Protein AF-A0A3D5CD66-F1 (afdb_monomer)

Nearest PDB structures (foldseek):
  1rkq-assembly2_B  TM=8.741E-01  e=3.494E-06  Escherichia coli
  2pq0-assembly1_A  TM=9.183E-01  e=7.858E-05  Geobacillus kaustophilus HTA426
  3mpo-assembly2_B  TM=8.219E-01  e=6.442E-05  Levilactobacillus brevis ATCC 367
  1nrw-assembly1_A  TM=8.278E-01  e=7.354E-05  Bacillus subtilis
  3niw-assembly1_A  TM=8.110E-01  e=3.852E-04  Bacteroides thetaiotaomicron

Mean predicted aligned error: 8.88 Å

Structure (mmCIF, N/CA/C/O backbone):
data_AF-A0A3D5CD66-F1
#
_entry.id   AF-A0A3D5CD66-F1
#
loop_
_atom_site.group_PDB
_atom_site.id
_atom_site.type_symbol
_atom_site.label_atom_id
_atom_site.label_alt_id
_atom_site.label_comp_id
_atom_site.label_asym_id
_atom_site.label_entity_id
_atom_site.label_seq_id
_atom_site.pdbx_PDB_ins_code
_atom_site.Cartn_x
_atom_site.Cartn_y
_atom_site.Cartn_z
_atom_site.occupancy
_atom_site.B_iso_or_equiv
_atom_site.auth_seq_id
_atom_site.auth_comp_id
_atom_site.auth_asym_id
_atom_site.auth_atom_id
_atom_site.pdbx_PDB_model_num
ATOM 1 N N . MET A 1 1 ? -18.383 12.103 25.455 1.00 38.94 1 MET A N 1
ATOM 2 C CA . MET A 1 1 ? -17.620 11.842 24.224 1.00 38.94 1 MET A CA 1
ATOM 3 C C . MET A 1 1 ? -16.200 12.235 24.557 1.00 38.94 1 MET A C 1
ATOM 5 O O . MET A 1 1 ? -15.890 13.418 24.556 1.00 38.94 1 MET A O 1
ATOM 9 N N . THR A 1 2 ? -15.429 11.289 25.079 1.00 37.97 2 THR A N 1
ATOM 10 C CA . THR A 1 2 ? -14.005 11.490 25.332 1.00 37.97 2 THR A CA 1
ATOM 11 C C . THR A 1 2 ? -13.327 11.448 23.977 1.00 37.97 2 THR A C 1
ATOM 13 O O . THR A 1 2 ? -13.440 10.463 23.259 1.00 37.97 2 THR A O 1
ATOM 16 N N . ASP A 1 3 ? -12.740 12.576 23.605 1.00 41.97 3 ASP A N 1
ATOM 17 C CA . ASP A 1 3 ? -11.825 12.693 22.482 1.00 41.97 3 ASP A CA 1
ATOM 18 C C . ASP A 1 3 ? -10.631 11.799 22.827 1.00 41.97 3 ASP A C 1
ATOM 20 O O . ASP A 1 3 ? -9.814 12.160 23.678 1.00 41.97 3 ASP A O 1
ATOM 24 N N . ALA A 1 4 ? -10.618 10.569 22.306 1.00 51.25 4 ALA A N 1
ATOM 25 C CA . ALA A 1 4 ? -9.449 9.710 22.379 1.00 51.25 4 ALA A CA 1
ATOM 26 C C . ALA A 1 4 ? -8.398 10.385 21.498 1.00 51.25 4 ALA A C 1
ATOM 28 O O . ALA A 1 4 ? -8.367 10.211 20.281 1.00 51.25 4 ALA A O 1
ATOM 29 N N . ALA A 1 5 ? -7.637 11.288 22.114 1.00 57.72 5 ALA A N 1
ATOM 30 C CA . ALA A 1 5 ? -6.594 12.027 21.441 1.00 57.72 5 ALA A CA 1
ATOM 31 C C . ALA A 1 5 ? -5.631 10.999 20.854 1.00 57.72 5 ALA A C 1
ATOM 33 O O . ALA A 1 5 ? -4.993 10.252 21.594 1.00 57.72 5 ALA A O 1
ATOM 34 N N . VAL A 1 6 ? -5.567 10.944 19.524 1.00 55.44 6 VAL A N 1
ATOM 35 C CA . VAL A 1 6 ? -4.582 10.124 18.824 1.00 55.44 6 VAL A CA 1
ATOM 36 C C . VAL A 1 6 ? -3.211 10.480 19.415 1.00 55.44 6 VAL A C 1
ATOM 38 O O . VAL A 1 6 ? -2.889 11.675 19.463 1.00 55.44 6 VAL A O 1
ATOM 41 N N . PRO A 1 7 ? -2.432 9.497 19.904 1.00 59.56 7 PRO A N 1
ATOM 42 C CA . PRO A 1 7 ? -1.162 9.766 20.567 1.00 59.56 7 PRO A CA 1
ATOM 43 C C . PRO A 1 7 ? -0.239 10.568 19.650 1.00 59.56 7 PRO A C 1
ATOM 45 O O . PRO A 1 7 ? -0.311 10.467 18.416 1.00 59.56 7 PRO A O 1
ATOM 48 N N . HIS A 1 8 ? 0.633 11.394 20.231 1.00 68.50 8 HIS A N 1
ATOM 49 C CA . HIS A 1 8 ? 1.578 12.141 19.411 1.00 68.50 8 HIS A CA 1
ATOM 50 C C . HIS A 1 8 ? 2.502 11.160 18.683 1.00 68.50 8 HIS A C 1
ATOM 52 O O . HIS A 1 8 ? 2.997 10.199 19.266 1.00 68.50 8 HIS A O 1
ATOM 58 N N . ALA A 1 9 ? 2.744 11.400 17.390 1.00 62.75 9 ALA A N 1
ATOM 59 C CA . ALA A 1 9 ? 3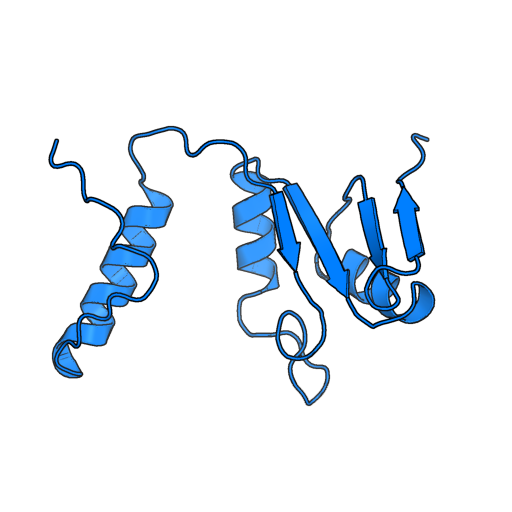.594 10.532 16.583 1.00 62.75 9 ALA A CA 1
ATOM 60 C C . ALA A 1 9 ? 4.966 10.332 17.258 1.00 62.75 9 ALA A C 1
ATOM 62 O O . ALA A 1 9 ? 5.724 11.289 17.424 1.00 62.75 9 ALA A O 1
ATOM 63 N N . GLY A 1 10 ? 5.274 9.086 17.633 1.00 70.44 10 GLY A N 1
ATOM 64 C CA . GLY A 1 10 ? 6.497 8.709 18.352 1.00 70.44 10 GLY A CA 1
ATOM 65 C C . GLY A 1 10 ? 6.314 8.413 19.846 1.00 70.44 10 GLY A C 1
ATOM 66 O O . GLY A 1 10 ? 7.269 7.962 20.477 1.00 70.44 10 GLY A O 1
ATOM 67 N N . GLU A 1 11 ? 5.125 8.623 20.411 1.00 80.31 11 GLU A N 1
ATOM 68 C CA . GLU A 1 11 ? 4.775 8.107 21.737 1.00 80.31 11 GLU A CA 1
ATOM 69 C C . GLU A 1 11 ? 4.499 6.601 21.661 1.00 80.31 11 GLU A C 1
ATOM 71 O O . GLU A 1 11 ? 3.826 6.121 20.749 1.00 80.31 11 GLU A O 1
ATOM 76 N N . VAL A 1 12 ? 5.059 5.851 22.611 1.00 79.19 12 VAL A N 1
ATOM 77 C CA . VAL A 1 12 ? 4.880 4.401 22.729 1.00 79.19 12 VAL A CA 1
ATOM 78 C C . VAL A 1 12 ? 4.423 4.101 24.147 1.00 79.19 12 VAL A C 1
ATOM 80 O O . VAL A 1 12 ? 5.153 4.371 25.103 1.00 79.19 12 VAL A O 1
ATOM 83 N N . GLU A 1 13 ? 3.234 3.525 24.273 1.00 79.88 13 GLU A N 1
ATOM 84 C CA . GLU A 1 13 ? 2.748 2.927 25.511 1.00 79.88 13 GLU A CA 1
ATOM 85 C C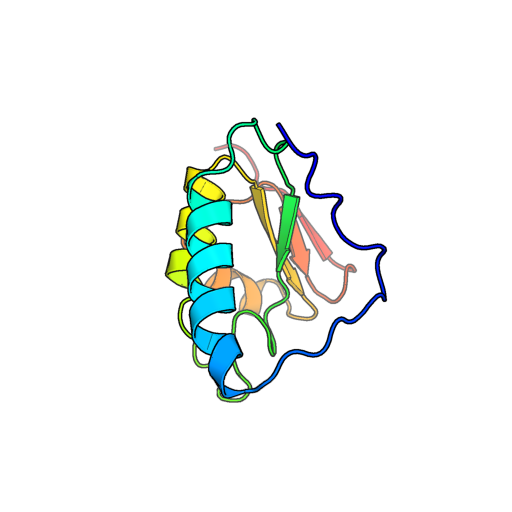 . GLU A 1 13 ? 2.998 1.417 25.455 1.00 79.88 13 GLU A C 1
ATOM 87 O O . GLU A 1 13 ? 2.623 0.747 24.495 1.00 79.88 13 GLU A O 1
ATOM 92 N N . ALA A 1 14 ? 3.698 0.890 26.459 1.00 83.50 14 ALA A N 1
ATOM 93 C CA . ALA A 1 14 ? 3.966 -0.536 26.568 1.00 83.50 14 ALA A CA 1
ATOM 94 C C . ALA A 1 14 ? 2.961 -1.167 27.532 1.00 83.50 14 ALA A C 1
ATOM 96 O O . ALA A 1 14 ? 2.846 -0.731 28.677 1.00 83.50 14 ALA A O 1
ATOM 97 N N . VAL A 1 15 ? 2.291 -2.217 27.071 1.00 85.50 15 VAL A N 1
ATOM 98 C CA . VAL A 1 15 ? 1.292 -2.976 27.830 1.00 85.50 15 VAL A CA 1
ATOM 99 C C . VAL A 1 15 ? 1.807 -4.389 28.132 1.00 85.50 15 VAL A C 1
ATOM 101 O O . VAL A 1 15 ? 2.663 -4.892 27.393 1.00 85.50 15 VAL A O 1
ATOM 104 N N . PRO A 1 16 ? 1.350 -5.032 29.221 1.00 91.00 16 PRO A N 1
ATOM 105 C CA . PRO A 1 16 ? 1.617 -6.446 29.472 1.00 91.00 16 PRO A CA 1
ATOM 106 C C . PRO A 1 16 ? 1.167 -7.336 28.301 1.00 91.00 16 PRO A C 1
ATOM 108 O O . PRO A 1 16 ? 0.154 -7.074 27.661 1.00 91.00 16 PRO A O 1
ATOM 111 N N . GLU A 1 17 ? 1.903 -8.419 28.030 1.00 86.25 17 GLU A N 1
ATOM 112 C CA . GLU A 1 17 ? 1.594 -9.355 26.930 1.00 86.25 17 GLU A CA 1
ATOM 113 C C . GLU A 1 17 ? 0.204 -9.998 27.074 1.00 86.25 17 GLU A C 1
ATOM 115 O O . GLU A 1 17 ? -0.461 -10.273 26.080 1.00 86.25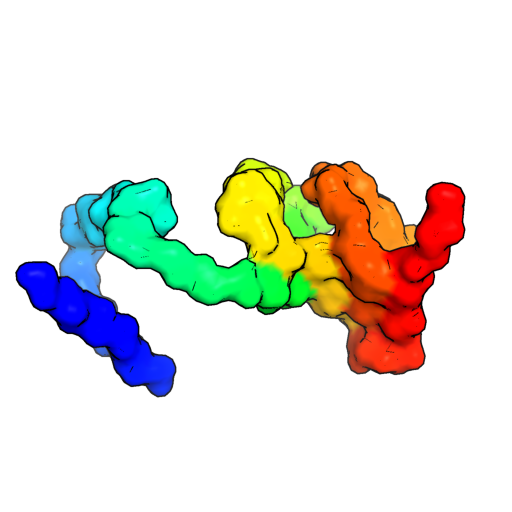 17 GLU A O 1
ATOM 120 N N . GLU A 1 18 ? -0.247 -10.193 28.314 1.00 92.94 18 GLU A N 1
ATOM 121 C CA . GLU A 1 18 ? -1.567 -10.736 28.650 1.00 92.94 18 GLU A CA 1
ATOM 122 C C . GLU A 1 18 ? -2.733 -9.843 28.202 1.00 92.94 18 GLU A C 1
ATOM 124 O O . GLU A 1 18 ? -3.792 -10.374 27.869 1.00 92.94 18 GLU A O 1
ATOM 129 N N . ASP A 1 19 ? -2.507 -8.532 28.085 1.00 89.56 19 ASP A N 1
ATOM 130 C CA . ASP A 1 19 ? -3.522 -7.548 27.689 1.00 89.56 19 ASP A CA 1
ATOM 131 C C . ASP A 1 19 ? -3.482 -7.244 26.177 1.00 89.56 19 ASP A C 1
ATOM 133 O O . ASP A 1 19 ? -4.394 -6.635 25.620 1.00 89.56 19 ASP A O 1
ATOM 137 N N . ALA A 1 20 ? -2.429 -7.677 25.470 1.00 85.25 20 ALA A N 1
ATOM 138 C CA . ALA A 1 20 ? -2.199 -7.305 24.073 1.00 85.25 20 ALA A CA 1
ATOM 139 C C . ALA A 1 20 ? -3.314 -7.782 23.127 1.00 85.25 20 ALA A C 1
ATOM 141 O O . ALA A 1 20 ? -3.651 -7.087 22.171 1.00 85.25 20 ALA A O 1
ATOM 142 N N . ALA A 1 21 ? -3.883 -8.963 23.382 1.00 85.62 21 ALA A N 1
ATOM 143 C CA . ALA A 1 21 ? -4.953 -9.512 22.553 1.00 85.62 21 ALA A CA 1
ATOM 144 C C . ALA A 1 21 ? -6.256 -8.707 22.682 1.00 85.62 21 ALA A C 1
ATOM 146 O O . ALA A 1 21 ? -6.879 -8.412 21.666 1.00 85.62 21 ALA A O 1
ATOM 147 N N . GLU A 1 22 ? -6.623 -8.319 23.908 1.00 87.06 22 GLU A N 1
ATOM 148 C CA . GLU A 1 22 ? -7.816 -7.508 24.185 1.00 87.06 22 GLU A CA 1
ATOM 149 C C . GLU A 1 22 ? -7.704 -6.135 23.516 1.00 87.06 22 GLU A C 1
ATOM 151 O O . GLU A 1 22 ? -8.627 -5.706 22.835 1.00 87.06 22 GLU A O 1
ATOM 156 N N . ILE A 1 23 ? -6.530 -5.504 23.598 1.00 85.12 23 ILE A N 1
ATOM 157 C CA . ILE A 1 23 ? -6.273 -4.206 22.958 1.00 85.12 23 ILE A CA 1
ATOM 158 C C . ILE A 1 23 ? -6.382 -4.294 21.431 1.00 85.12 23 ILE A C 1
ATOM 160 O O . ILE A 1 23 ? -6.911 -3.387 20.793 1.00 85.12 23 ILE A O 1
ATOM 164 N N . VAL A 1 24 ? -5.878 -5.371 20.816 1.00 81.94 24 VAL A N 1
ATOM 165 C CA . VAL A 1 24 ? -6.003 -5.569 19.362 1.00 81.94 24 VAL A CA 1
ATOM 166 C C . VAL A 1 24 ? -7.467 -5.721 18.954 1.00 81.94 24 VAL A C 1
ATOM 168 O O . VAL A 1 24 ? -7.867 -5.170 17.928 1.00 81.94 24 VAL A O 1
ATOM 171 N N . GLU A 1 25 ? -8.253 -6.454 19.740 1.00 83.44 25 GLU A N 1
ATOM 172 C CA . GLU A 1 25 ? -9.682 -6.645 19.495 1.00 83.44 25 GLU A CA 1
ATOM 173 C C . GLU A 1 25 ? -10.452 -5.326 19.662 1.00 83.44 25 GLU A C 1
ATOM 175 O O . GLU A 1 25 ? -11.181 -4.935 18.753 1.00 83.44 25 GLU A O 1
ATOM 180 N N . GLU A 1 26 ? -10.195 -4.575 20.737 1.00 83.75 26 GLU A N 1
ATOM 181 C CA . GLU A 1 26 ? -10.783 -3.251 20.975 1.00 83.75 26 GLU A CA 1
ATOM 182 C C . GLU A 1 26 ? -10.451 -2.271 19.839 1.00 83.75 26 GLU A C 1
ATOM 184 O O . GLU A 1 26 ? -11.349 -1.647 19.278 1.00 83.75 26 GLU A O 1
ATOM 189 N N . LEU A 1 27 ? -9.185 -2.185 19.417 1.00 79.62 27 LEU A N 1
ATOM 190 C CA . LEU A 1 27 ? -8.772 -1.318 18.306 1.00 79.62 27 LEU A CA 1
ATOM 191 C C . LEU A 1 27 ? -9.447 -1.697 16.982 1.00 79.62 27 LEU A C 1
ATOM 193 O O . LEU A 1 27 ? -9.787 -0.815 16.184 1.00 79.62 27 LEU A O 1
ATOM 197 N N . ALA A 1 28 ? -9.624 -2.995 16.722 1.00 76.81 28 ALA A N 1
ATOM 198 C CA . ALA A 1 28 ? -10.332 -3.474 15.540 1.00 76.81 28 ALA A CA 1
ATOM 199 C C . ALA A 1 28 ? -11.811 -3.057 15.583 1.00 76.81 28 ALA A C 1
ATOM 201 O O . ALA A 1 28 ? -12.319 -2.490 14.616 1.00 76.81 28 ALA A O 1
ATOM 202 N N . GLU A 1 29 ? -12.486 -3.244 16.719 1.00 76.75 29 GLU A N 1
ATOM 203 C CA . GLU A 1 29 ? -13.873 -2.805 16.899 1.00 76.75 29 GLU A CA 1
ATOM 204 C C . GLU A 1 29 ? -14.013 -1.282 16.774 1.00 76.75 29 GLU A C 1
ATOM 206 O O . GLU A 1 29 ? -14.904 -0.794 16.074 1.00 76.75 29 GLU A O 1
ATOM 211 N N . GLU A 1 30 ? -13.114 -0.512 17.389 1.00 72.00 30 GLU A N 1
ATOM 212 C CA . GLU A 1 30 ? -13.106 0.948 17.302 1.00 72.00 30 GLU A CA 1
ATOM 213 C C . GLU A 1 30 ? -12.920 1.430 15.864 1.00 72.00 30 GLU A C 1
ATOM 215 O O . GLU A 1 30 ? -13.626 2.343 15.425 1.00 72.00 30 GLU A O 1
ATOM 220 N 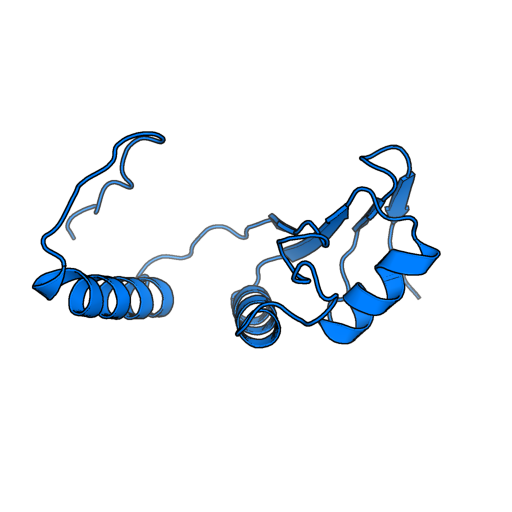N . THR A 1 31 ? -11.994 0.833 15.109 1.00 66.75 31 THR A N 1
ATOM 221 C CA . THR A 1 31 ? -11.794 1.182 13.692 1.00 66.75 31 THR A CA 1
ATOM 222 C C . THR A 1 31 ? -13.011 0.839 12.835 1.00 66.75 31 THR A C 1
ATOM 224 O O . THR A 1 31 ? -13.319 1.586 11.904 1.00 66.75 31 THR A O 1
ATOM 227 N N . GLU A 1 32 ? -13.760 -0.208 13.179 1.00 68.38 32 GLU A N 1
ATOM 228 C CA . GLU A 1 32 ? -15.021 -0.552 12.516 1.00 68.38 32 GLU A CA 1
ATOM 229 C C . GLU A 1 32 ? -16.202 0.352 12.921 1.00 68.38 32 GLU A C 1
ATOM 231 O O . GLU A 1 32 ? -17.090 0.600 12.099 1.00 68.38 32 GLU A O 1
ATOM 236 N N . HIS A 1 33 ? -16.224 0.861 14.160 1.00 61.03 33 HIS A N 1
ATOM 237 C CA . HIS A 1 33 ? -17.350 1.605 14.750 1.00 61.03 33 HIS A CA 1
ATOM 238 C C . HIS A 1 33 ? -17.111 3.106 14.979 1.00 61.03 33 HIS A C 1
ATOM 240 O O . HIS A 1 33 ? -17.891 3.742 15.694 1.00 61.03 33 HIS A O 1
ATOM 246 N N . HIS A 1 34 ? -16.096 3.706 14.352 1.00 58.91 34 HIS A N 1
ATOM 247 C CA . HIS A 1 34 ? -15.756 5.121 14.541 1.00 58.91 34 HIS A CA 1
ATOM 248 C C . HIS A 1 34 ? -16.982 6.056 14.364 1.00 58.91 34 HIS A C 1
ATOM 250 O O . HIS A 1 34 ? -17.486 6.218 13.247 1.00 58.91 34 HIS A O 1
ATOM 256 N N . PRO A 1 35 ? -17.473 6.727 15.434 1.00 48.69 35 PRO A N 1
ATOM 257 C CA . PRO A 1 35 ? -18.722 7.503 15.418 1.00 48.69 35 PRO A CA 1
ATOM 258 C C . PRO A 1 35 ? -18.589 8.885 14.744 1.00 48.69 35 PRO A C 1
ATOM 260 O O . PRO A 1 35 ? -19.359 9.809 15.016 1.00 48.69 35 PRO A O 1
ATOM 263 N N . GLY A 1 36 ? -17.635 9.038 13.828 1.00 60.50 36 GLY A N 1
ATOM 264 C CA . GLY A 1 36 ? -17.408 10.234 13.029 1.00 60.50 36 GLY A CA 1
ATOM 265 C C . GLY A 1 36 ? -16.902 9.860 11.640 1.00 60.50 36 GLY A C 1
ATOM 266 O O . GLY A 1 36 ? -16.196 8.872 11.474 1.00 60.50 36 GLY A O 1
ATOM 267 N N . SER A 1 37 ? -17.258 10.653 10.627 1.00 62.50 37 SER A N 1
ATOM 268 C CA . SER A 1 37 ? -16.702 10.493 9.280 1.00 62.50 37 SER A CA 1
ATOM 269 C C . SER A 1 37 ? -15.201 10.765 9.341 1.00 62.50 37 SER A C 1
ATOM 271 O O . SER A 1 37 ? -14.794 11.928 9.374 1.00 62.50 37 SER A O 1
ATOM 273 N N . THR A 1 38 ? -14.372 9.722 9.315 1.00 68.12 38 THR A N 1
ATOM 274 C CA . THR A 1 38 ? -12.966 9.883 8.944 1.00 68.12 38 THR A CA 1
ATOM 275 C C . THR A 1 38 ? -12.923 10.609 7.595 1.00 68.12 38 THR A C 1
ATOM 277 O O . THR A 1 38 ? -13.687 10.269 6.682 1.00 68.12 38 THR A O 1
ATOM 280 N N . PRO A 1 39 ? -12.108 11.670 7.448 1.00 81.12 39 PRO A N 1
ATOM 281 C CA . PRO A 1 39 ? -11.919 12.301 6.153 1.00 81.12 39 PRO A CA 1
ATOM 282 C C . PRO A 1 39 ? -11.461 11.255 5.140 1.00 81.12 39 PRO A C 1
ATOM 284 O O . PRO A 1 39 ? -10.718 10.336 5.483 1.00 81.12 39 PRO A O 1
ATOM 287 N N . ARG A 1 40 ? -11.876 11.396 3.879 1.00 87.50 40 ARG A N 1
ATOM 288 C CA . ARG A 1 40 ? -11.414 10.502 2.815 1.00 87.50 40 ARG A CA 1
ATOM 289 C C . ARG A 1 40 ? -9.882 10.501 2.764 1.00 87.50 40 ARG A C 1
ATOM 291 O O . ARG A 1 40 ? -9.280 11.530 2.462 1.00 87.50 40 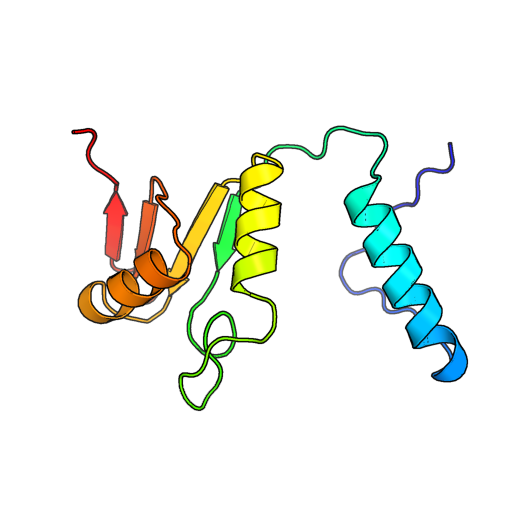ARG A O 1
ATOM 298 N N . LEU A 1 41 ? -9.278 9.341 3.014 1.00 92.69 41 LEU A N 1
ATOM 299 C CA . LEU A 1 41 ? -7.834 9.154 2.959 1.00 92.69 41 LEU A CA 1
ATOM 300 C C . LEU A 1 41 ? -7.365 8.774 1.551 1.00 92.69 41 LEU A C 1
ATOM 302 O O . LEU A 1 41 ? -8.102 8.170 0.767 1.00 92.69 41 LEU A O 1
ATOM 306 N N . LEU A 1 42 ? -6.109 9.120 1.274 1.00 95.25 42 LEU A N 1
ATOM 307 C CA . LEU A 1 42 ? -5.302 8.529 0.215 1.00 95.25 42 LEU A CA 1
ATOM 308 C C . LEU A 1 42 ? -4.303 7.575 0.869 1.00 95.25 42 LEU A C 1
ATOM 310 O O . LEU A 1 42 ? -3.466 8.008 1.658 1.00 95.25 42 LEU A O 1
ATOM 314 N N . ILE A 1 43 ? -4.388 6.296 0.527 1.00 96.69 43 ILE A N 1
ATOM 315 C CA . ILE A 1 43 ? -3.543 5.229 1.054 1.00 96.69 43 ILE A CA 1
ATOM 316 C C . ILE A 1 43 ? -2.623 4.778 -0.079 1.00 96.69 43 ILE A C 1
ATOM 318 O O . ILE A 1 43 ? -3.072 4.196 -1.066 1.00 96.69 43 ILE A O 1
ATOM 322 N N . ALA A 1 44 ? -1.332 5.075 0.045 1.00 97.81 44 ALA A N 1
ATOM 323 C CA . ALA A 1 44 ? -0.314 4.664 -0.914 1.00 97.81 44 ALA A CA 1
ATOM 324 C C . ALA A 1 44 ? 0.512 3.515 -0.325 1.00 97.81 44 ALA A C 1
ATOM 326 O O . ALA A 1 44 ? 1.194 3.702 0.679 1.00 97.81 44 ALA A O 1
ATOM 327 N N . LEU A 1 45 ? 0.437 2.339 -0.946 1.00 98.25 45 LEU A N 1
ATOM 328 C CA . LEU A 1 45 ? 1.102 1.122 -0.480 1.00 98.25 45 LEU A CA 1
ATOM 329 C C . LEU A 1 45 ? 2.357 0.837 -1.306 1.00 98.25 45 LEU A C 1
ATOM 331 O O . LEU A 1 45 ? 2.301 0.844 -2.540 1.00 98.25 45 LEU A O 1
ATOM 335 N N . ASP A 1 46 ? 3.466 0.532 -0.637 1.00 98.25 46 ASP A N 1
ATOM 336 C CA . ASP A 1 46 ? 4.578 -0.146 -1.304 1.00 98.25 46 ASP A CA 1
ATOM 337 C C . ASP A 1 46 ? 4.228 -1.616 -1.573 1.00 98.25 46 ASP A C 1
ATOM 339 O O . ASP A 1 46 ? 3.243 -2.152 -1.064 1.00 98.25 46 ASP A O 1
ATOM 343 N N . ILE A 1 47 ? 5.014 -2.270 -2.423 1.00 98.19 47 ILE A N 1
ATOM 344 C CA . ILE A 1 47 ? 4.850 -3.679 -2.761 1.00 98.19 47 ILE A CA 1
ATOM 345 C C . ILE A 1 47 ? 5.747 -4.539 -1.880 1.00 98.19 47 ILE A C 1
ATOM 347 O O . ILE A 1 47 ? 5.239 -5.361 -1.124 1.00 98.19 47 ILE A O 1
ATOM 351 N N . ASP A 1 48 ? 7.060 -4.370 -1.991 1.00 97.06 48 ASP A N 1
ATOM 352 C CA . ASP A 1 48 ? 8.037 -5.271 -1.382 1.00 97.06 48 ASP A CA 1
ATOM 353 C C . ASP A 1 48 ? 8.091 -5.083 0.140 1.00 97.06 48 ASP A C 1
ATOM 355 O O . ASP A 1 48 ? 8.277 -3.976 0.637 1.00 97.06 48 ASP A O 1
ATOM 359 N N . GLY A 1 49 ? 7.890 -6.163 0.896 1.00 94.19 49 GLY A N 1
ATOM 360 C CA . GLY A 1 49 ? 7.812 -6.122 2.359 1.00 94.19 49 GLY A CA 1
ATOM 361 C C . GLY A 1 49 ? 6.553 -5.438 2.908 1.00 94.19 49 GLY A C 1
ATOM 362 O O . GLY A 1 49 ? 6.477 -5.200 4.110 1.00 94.19 49 GLY A O 1
ATOM 363 N N . THR A 1 50 ? 5.581 -5.105 2.050 1.00 96.06 50 THR A N 1
ATOM 364 C CA . THR A 1 50 ? 4.320 -4.448 2.438 1.00 96.06 50 THR A CA 1
ATOM 365 C C . THR A 1 50 ? 3.115 -5.229 1.924 1.00 96.06 50 THR A C 1
ATOM 367 O O . THR A 1 50 ? 2.427 -5.877 2.708 1.00 96.06 50 THR A O 1
ATOM 370 N N . VAL A 1 51 ? 2.855 -5.206 0.611 1.00 97.56 51 VAL A N 1
ATOM 371 C CA . VAL A 1 51 ? 1.785 -6.010 -0.009 1.00 97.56 51 VAL A CA 1
ATOM 372 C C . VAL A 1 51 ? 2.247 -7.439 -0.262 1.00 97.56 51 VAL A C 1
ATOM 374 O O . VAL A 1 51 ? 1.460 -8.375 -0.127 1.00 97.56 51 VAL A O 1
ATOM 377 N N . LEU A 1 52 ? 3.512 -7.596 -0.647 1.00 97.38 52 LEU A N 1
ATOM 378 C CA . LEU A 1 52 ? 4.167 -8.882 -0.813 1.00 97.38 52 LEU A CA 1
ATOM 379 C C . LEU A 1 52 ? 5.211 -9.073 0.282 1.00 97.38 52 LEU A C 1
ATOM 381 O O . LEU A 1 52 ? 5.953 -8.146 0.606 1.00 97.38 52 LEU A O 1
ATOM 385 N N . LEU A 1 53 ? 5.293 -10.288 0.802 1.00 96.00 53 LEU A N 1
ATOM 386 C CA . LEU A 1 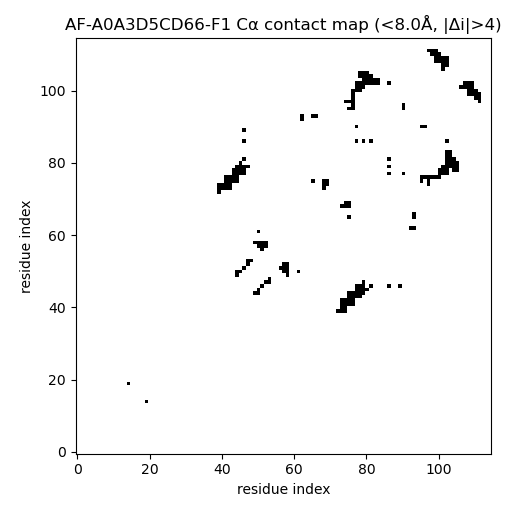53 ? 6.370 -10.730 1.675 1.00 96.00 53 LEU A CA 1
ATOM 387 C C . LEU A 1 53 ? 7.653 -10.984 0.866 1.00 96.00 53 LEU A C 1
ATOM 389 O O . LEU A 1 53 ? 7.662 -10.946 -0.367 1.00 96.00 53 LEU A O 1
ATOM 393 N N . GLU A 1 54 ? 8.755 -11.261 1.566 1.00 92.44 54 GLU A N 1
ATOM 394 C CA . GLU A 1 54 ? 10.063 -11.530 0.944 1.00 92.44 54 GLU A CA 1
ATOM 395 C C . GLU A 1 54 ? 10.055 -12.747 0.002 1.00 92.44 54 GLU A C 1
ATOM 397 O O . GLU A 1 54 ? 10.859 -12.813 -0.926 1.00 92.44 54 GLU A O 1
ATOM 402 N N . ASP A 1 55 ? 9.141 -13.698 0.213 1.00 94.38 55 ASP A N 1
ATOM 403 C CA . ASP A 1 55 ? 8.951 -14.888 -0.625 1.00 94.38 55 ASP A CA 1
ATOM 404 C C . ASP A 1 55 ? 7.963 -14.672 -1.790 1.00 94.38 55 ASP A C 1
ATOM 406 O O . ASP A 1 55 ? 7.534 -15.630 -2.433 1.00 94.38 55 ASP A O 1
ATOM 410 N N . GLU A 1 56 ? 7.610 -13.413 -2.064 1.00 92.38 56 GLU A N 1
ATOM 411 C CA . GLU A 1 56 ? 6.646 -12.971 -3.079 1.00 92.38 56 GLU A CA 1
ATOM 412 C C . GLU A 1 56 ? 5.193 -13.429 -2.853 1.00 92.38 56 GLU A C 1
ATOM 414 O O . GLU A 1 56 ? 4.344 -13.236 -3.731 1.00 92.38 56 GLU A O 1
ATOM 419 N N . THR A 1 57 ? 4.866 -13.987 -1.684 1.00 95.88 57 THR A N 1
ATOM 420 C CA . THR A 1 57 ? 3.473 -14.249 -1.298 1.00 95.88 57 THR A CA 1
ATOM 421 C C . THR A 1 57 ? 2.785 -12.976 -0.807 1.00 95.88 57 THR A C 1
ATOM 423 O O . THR A 1 57 ? 3.437 -12.004 -0.435 1.00 95.88 57 THR A O 1
ATOM 426 N N . LEU A 1 58 ? 1.449 -12.946 -0.837 1.00 96.75 58 LEU A N 1
ATOM 427 C CA . LEU A 1 58 ? 0.689 -11.820 -0.291 1.00 96.75 58 LEU A CA 1
ATOM 428 C C . LEU A 1 58 ? 0.835 -11.759 1.229 1.00 96.75 58 LEU A C 1
ATOM 430 O O . LEU A 1 58 ? 0.715 -12.781 1.908 1.00 96.75 58 LEU A O 1
ATOM 434 N N . SER A 1 59 ? 0.992 -10.547 1.754 1.00 96.75 59 SER A N 1
ATOM 435 C CA . SER A 1 59 ? 0.887 -10.302 3.189 1.00 96.75 59 SER A CA 1
ATOM 436 C C . SER A 1 59 ? -0.482 -10.770 3.706 1.00 96.75 59 SER A C 1
ATOM 438 O O . SER A 1 59 ? -1.505 -10.468 3.079 1.00 96.75 59 SER A O 1
ATOM 440 N N . PRO A 1 60 ? -0.542 -11.505 4.832 1.00 96.12 60 PRO A N 1
ATOM 441 C CA . PRO A 1 60 ? -1.802 -12.000 5.377 1.00 96.12 60 PRO A CA 1
ATOM 442 C C . PRO A 1 60 ? -2.821 -10.874 5.590 1.00 96.12 60 PRO A C 1
ATOM 444 O O . PRO A 1 60 ? -2.490 -9.843 6.169 1.00 96.12 60 PRO A O 1
ATOM 447 N N . GLY A 1 61 ? -4.055 -11.063 5.115 1.00 95.06 61 GLY A N 1
ATOM 448 C CA . GLY A 1 61 ? -5.148 -10.099 5.288 1.00 95.06 61 GLY A CA 1
ATOM 449 C C . GLY A 1 61 ? -5.082 -8.851 4.396 1.00 95.06 61 GLY A C 1
ATOM 450 O O . GLY A 1 61 ? -5.953 -7.987 4.496 1.00 95.06 61 GLY A O 1
ATOM 451 N N . VAL A 1 62 ? -4.059 -8.702 3.540 1.00 96.69 62 VAL A N 1
ATOM 452 C CA . VAL A 1 62 ? -3.866 -7.460 2.768 1.00 96.69 62 VAL A CA 1
ATOM 453 C C . VAL A 1 62 ? -4.991 -7.208 1.765 1.00 96.69 62 VAL A C 1
ATOM 455 O O . VAL A 1 62 ? -5.356 -6.059 1.528 1.00 96.69 62 VAL A O 1
ATOM 458 N N . VAL A 1 63 ? -5.558 -8.267 1.185 1.00 96.31 63 VAL A N 1
ATOM 459 C CA . VAL A 1 63 ? -6.649 -8.151 0.209 1.00 96.31 63 VAL A CA 1
ATOM 460 C C . VAL A 1 63 ? -7.907 -7.647 0.911 1.00 96.31 63 VAL A C 1
ATOM 462 O O . VAL A 1 63 ? -8.499 -6.660 0.478 1.00 96.31 63 VAL A O 1
ATOM 465 N N . GLU A 1 64 ? -8.251 -8.259 2.041 1.00 95.31 64 GLU A N 1
ATOM 466 C CA . GLU A 1 64 ? -9.403 -7.906 2.865 1.00 95.31 64 GLU A CA 1
ATOM 467 C C . GLU A 1 64 ? -9.281 -6.480 3.419 1.00 95.31 64 GLU A C 1
ATOM 469 O O . GLU A 1 64 ? -10.242 -5.710 3.384 1.00 95.31 64 GLU A O 1
ATOM 474 N N . ALA A 1 65 ? -8.087 -6.087 3.870 1.00 94.94 65 ALA A N 1
ATOM 475 C CA . ALA A 1 65 ? -7.826 -4.738 4.365 1.00 94.94 65 ALA A CA 1
ATOM 476 C C . ALA A 1 65 ? -7.964 -3.675 3.260 1.00 94.94 65 ALA A C 1
ATOM 478 O O . ALA A 1 65 ? -8.566 -2.618 3.477 1.00 94.94 65 ALA A O 1
ATOM 479 N N . VAL A 1 66 ? -7.445 -3.949 2.057 1.00 96.88 66 VAL A N 1
ATOM 480 C CA . VAL A 1 66 ? -7.581 -3.048 0.901 1.00 96.88 66 VAL A CA 1
ATOM 481 C C . VAL A 1 66 ? -9.042 -2.926 0.471 1.00 96.88 66 VAL A C 1
ATOM 483 O O . VAL A 1 66 ? -9.514 -1.814 0.216 1.00 96.88 66 VAL A O 1
ATOM 486 N N . GLU A 1 67 ? -9.777 -4.037 0.425 1.00 95.75 67 GLU A N 1
ATOM 487 C CA . GLU A 1 67 ? -11.209 -4.034 0.127 1.00 95.75 67 GLU A CA 1
ATOM 488 C C . GLU A 1 67 ? -11.988 -3.219 1.166 1.00 95.75 67 GLU A C 1
ATOM 490 O O . GLU A 1 67 ? -12.781 -2.344 0.799 1.00 95.75 67 GLU A O 1
ATOM 495 N N . HIS A 1 68 ? -11.720 -3.442 2.455 1.00 92.38 68 HIS A N 1
ATOM 496 C CA . HIS A 1 68 ? -12.337 -2.696 3.546 1.00 92.38 68 HIS A CA 1
ATOM 497 C C . HIS A 1 68 ? -12.109 -1.188 3.383 1.00 92.38 68 HIS A C 1
ATOM 499 O O . HIS A 1 68 ? -13.069 -0.414 3.403 1.00 92.38 68 HIS A O 1
ATOM 505 N N . ALA A 1 69 ? -10.863 -0.763 3.153 1.00 92.56 69 ALA A N 1
ATOM 506 C CA . ALA A 1 69 ? -10.521 0.647 2.984 1.00 92.56 69 ALA A CA 1
ATOM 507 C C . ALA A 1 69 ? -11.251 1.286 1.790 1.00 92.56 69 ALA A C 1
ATOM 509 O O . ALA A 1 69 ? -11.778 2.398 1.893 1.00 92.56 69 ALA A O 1
ATOM 510 N N . ARG A 1 70 ? -11.351 0.570 0.662 1.00 94.06 70 ARG A N 1
ATOM 511 C CA . ARG A 1 70 ? -12.113 1.037 -0.508 1.00 94.06 70 ARG A CA 1
ATOM 512 C C . ARG A 1 70 ? -13.602 1.145 -0.213 1.00 94.06 70 ARG A C 1
ATOM 514 O O . ARG A 1 70 ? -14.231 2.128 -0.604 1.00 94.06 70 ARG A O 1
ATOM 521 N N . ARG A 1 71 ? -14.171 0.170 0.498 1.00 91.62 71 ARG A N 1
ATOM 522 C CA . ARG A 1 71 ? -15.587 0.163 0.891 1.00 91.62 71 ARG A CA 1
ATOM 523 C C . ARG A 1 71 ? -15.917 1.281 1.888 1.00 91.62 71 ARG A C 1
ATOM 525 O O . ARG A 1 71 ? -17.032 1.797 1.862 1.00 91.62 71 ARG A O 1
ATOM 532 N N . ALA A 1 72 ? -14.943 1.701 2.694 1.00 88.38 72 ALA A N 1
ATOM 533 C CA . ALA A 1 72 ? -15.012 2.891 3.545 1.00 88.38 72 ALA A CA 1
ATOM 534 C C . ALA A 1 72 ? -14.863 4.222 2.767 1.00 88.38 72 ALA A C 1
ATOM 536 O O . ALA A 1 72 ? -14.968 5.302 3.345 1.00 88.38 72 ALA A O 1
ATOM 537 N N . GLY A 1 73 ? -14.650 4.175 1.445 1.00 90.69 73 GLY A N 1
ATOM 538 C CA . GLY A 1 73 ? -14.576 5.348 0.567 1.00 90.69 73 GLY A CA 1
ATOM 539 C C . GLY A 1 73 ? -13.175 5.943 0.401 1.00 90.69 73 GLY A C 1
ATOM 540 O O . GLY A 1 73 ? -13.037 7.012 -0.206 1.00 90.69 73 GLY A O 1
ATOM 541 N N . HIS A 1 74 ? -12.135 5.282 0.916 1.00 93.44 74 HIS A N 1
ATOM 542 C CA . HIS A 1 74 ? -10.746 5.713 0.761 1.00 93.44 74 HIS A CA 1
ATOM 543 C C . HIS A 1 74 ? -10.196 5.386 -0.635 1.00 93.44 74 HIS A C 1
ATOM 545 O O . HIS A 1 74 ? -10.611 4.426 -1.285 1.00 93.44 74 HIS A O 1
ATOM 551 N N . GLU A 1 75 ? -9.248 6.199 -1.105 1.00 95.31 75 GLU A N 1
ATOM 552 C CA . GLU A 1 75 ? -8.462 5.893 -2.304 1.00 95.31 75 GLU A CA 1
ATOM 553 C C . GLU A 1 75 ? -7.287 4.999 -1.914 1.00 95.31 75 GLU A C 1
ATOM 555 O O . GLU A 1 75 ? -6.514 5.374 -1.034 1.00 95.31 75 GLU A O 1
ATOM 560 N N . VAL A 1 76 ? -7.110 3.864 -2.591 1.00 97.81 76 VAL A N 1
ATOM 561 C CA . VAL A 1 76 ? -5.946 2.989 -2.399 1.00 97.81 76 VAL A CA 1
ATOM 562 C C . VAL A 1 76 ? -5.160 2.905 -3.700 1.00 97.81 76 VAL A C 1
ATOM 564 O O . VAL A 1 76 ? -5.710 2.509 -4.726 1.00 97.81 76 VAL A O 1
ATOM 567 N N . MET A 1 77 ? -3.871 3.241 -3.654 1.00 97.81 77 MET A N 1
ATOM 568 C CA . MET A 1 77 ? -2.959 3.187 -4.797 1.00 97.81 77 MET A CA 1
ATOM 569 C C . MET A 1 77 ? -1.625 2.529 -4.438 1.00 97.81 77 MET A C 1
ATOM 571 O O . MET A 1 77 ? -1.266 2.429 -3.268 1.00 97.81 77 MET A O 1
ATOM 575 N N . LEU A 1 78 ? -0.857 2.119 -5.454 1.00 98.56 78 LEU A N 1
ATOM 576 C CA . LEU A 1 78 ? 0.502 1.606 -5.254 1.00 98.56 78 LEU A CA 1
ATOM 577 C C . LEU A 1 78 ? 1.549 2.698 -5.488 1.00 98.56 78 LEU A C 1
ATOM 579 O O . LEU A 1 78 ? 1.458 3.470 -6.451 1.00 98.56 78 LEU A O 1
ATOM 583 N N . ALA A 1 79 ? 2.569 2.710 -4.635 1.00 98.62 79 ALA A N 1
ATOM 584 C CA . ALA A 1 79 ? 3.753 3.544 -4.747 1.00 98.62 79 ALA A CA 1
ATOM 585 C C . ALA A 1 79 ? 5.002 2.727 -4.425 1.00 98.62 79 ALA A C 1
ATOM 587 O O . ALA A 1 79 ? 5.239 2.381 -3.279 1.00 98.62 79 ALA A O 1
ATOM 588 N N . THR A 1 80 ? 5.792 2.408 -5.451 1.00 98.50 80 THR A N 1
ATOM 589 C CA . THR A 1 80 ? 6.819 1.366 -5.334 1.00 98.50 80 THR A CA 1
ATOM 590 C C . THR A 1 80 ? 8.082 1.649 -6.148 1.00 98.50 80 THR A C 1
ATOM 592 O O . THR A 1 80 ? 8.076 2.393 -7.138 1.00 98.50 80 THR A O 1
ATOM 595 N N . GLY A 1 81 ? 9.179 0.992 -5.764 1.00 98.12 81 GLY A N 1
ATOM 596 C CA . GLY A 1 81 ? 10.410 0.901 -6.551 1.00 98.12 81 GLY A CA 1
ATOM 597 C C . GLY A 1 81 ? 10.283 0.064 -7.822 1.00 98.12 81 GLY A C 1
ATOM 598 O O . GLY A 1 81 ? 11.051 0.253 -8.771 1.00 98.12 81 GLY A O 1
ATOM 599 N N . ARG A 1 82 ? 9.286 -0.822 -7.888 1.00 98.19 82 ARG A N 1
ATOM 600 C CA . ARG A 1 82 ? 9.044 -1.693 -9.042 1.00 98.19 82 ARG A CA 1
ATOM 601 C C . ARG A 1 82 ? 8.669 -0.902 -10.304 1.00 98.19 82 ARG A C 1
ATOM 603 O O . ARG A 1 82 ? 8.116 0.198 -10.264 1.00 98.19 82 ARG A O 1
ATOM 610 N N . SER A 1 83 ? 8.977 -1.484 -11.463 1.00 98.25 83 SER A N 1
ATOM 611 C CA . SER A 1 83 ? 8.530 -0.969 -12.767 1.00 98.25 83 SER A CA 1
ATOM 612 C C . SER A 1 83 ? 7.031 -1.220 -12.975 1.00 98.25 83 SER A C 1
ATOM 614 O O . SER A 1 83 ? 6.476 -2.153 -12.395 1.00 98.25 83 SER A O 1
ATOM 616 N N . TRP A 1 84 ? 6.385 -0.501 -13.900 1.00 97.56 84 TRP A N 1
ATOM 617 C CA . TRP A 1 84 ? 4.977 -0.764 -14.241 1.00 97.56 84 TRP A CA 1
ATOM 618 C C . TRP A 1 84 ? 4.698 -2.225 -14.630 1.00 97.56 84 TRP A C 1
ATOM 620 O O . TRP A 1 84 ? 3.668 -2.790 -14.260 1.00 97.56 84 TRP A O 1
ATOM 630 N N . ALA A 1 85 ? 5.623 -2.855 -15.362 1.00 97.50 85 ALA A N 1
ATOM 631 C CA . ALA A 1 85 ? 5.464 -4.229 -15.834 1.00 97.50 85 ALA A CA 1
ATOM 632 C C . ALA A 1 85 ? 5.284 -5.227 -14.677 1.00 97.50 85 ALA A C 1
ATOM 634 O O . ALA A 1 85 ? 4.478 -6.152 -14.800 1.00 97.50 85 ALA A O 1
ATOM 635 N N . SER A 1 86 ? 5.991 -4.993 -13.568 1.00 95.69 86 SER A N 1
ATOM 636 C CA . SER A 1 86 ? 5.927 -5.755 -12.314 1.00 95.69 86 SER A CA 1
ATOM 637 C C . SER A 1 86 ? 4.821 -5.270 -11.362 1.00 95.69 86 SER A C 1
ATOM 639 O O . SER A 1 86 ? 4.286 -6.067 -10.601 1.00 95.69 86 SER A O 1
ATOM 641 N N . THR A 1 87 ? 4.427 -3.996 -11.428 1.00 97.81 87 THR A N 1
ATOM 642 C CA . THR A 1 87 ? 3.402 -3.401 -10.549 1.00 97.81 87 THR A CA 1
ATOM 643 C C . THR A 1 87 ? 1.976 -3.761 -10.967 1.00 97.81 87 THR A C 1
ATOM 645 O O . THR A 1 87 ? 1.139 -4.069 -10.123 1.00 97.81 87 THR A O 1
ATOM 648 N N . ARG A 1 88 ? 1.678 -3.795 -12.274 1.00 96.62 88 ARG A N 1
ATOM 649 C CA . ARG A 1 88 ? 0.313 -4.044 -12.788 1.00 96.62 88 ARG A CA 1
ATOM 650 C C . ARG A 1 88 ? -0.289 -5.392 -12.373 1.00 96.62 88 ARG A C 1
ATOM 652 O O . ARG A 1 88 ? -1.502 -5.555 -12.412 1.00 96.62 88 ARG A O 1
ATOM 659 N N . GLY A 1 89 ? 0.552 -6.379 -12.053 1.00 96.50 89 GLY A N 1
ATOM 660 C CA . GLY A 1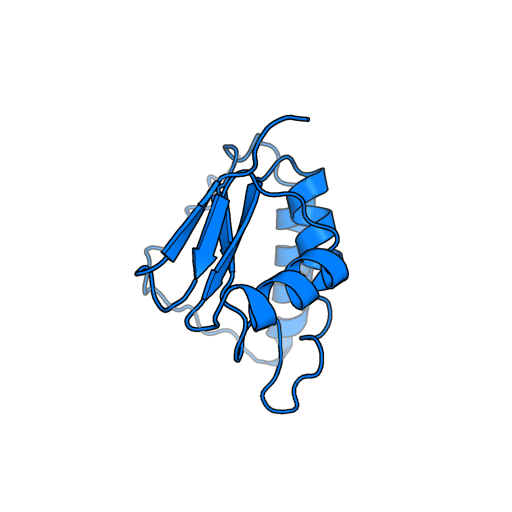 89 ? 0.101 -7.666 -11.523 1.00 96.50 89 GLY A CA 1
ATOM 661 C C . GLY A 1 89 ? -0.533 -7.499 -10.147 1.00 96.50 89 GLY A C 1
ATOM 662 O O . GLY A 1 89 ? -1.642 -7.971 -9.936 1.00 96.50 89 GLY A O 1
ATOM 663 N N . VAL A 1 90 ? 0.129 -6.738 -9.276 1.00 97.38 90 VAL A N 1
ATOM 664 C CA . VAL A 1 90 ? -0.321 -6.464 -7.907 1.00 97.38 90 VAL A CA 1
ATOM 665 C C . VAL A 1 90 ? -1.591 -5.615 -7.896 1.00 97.38 90 VAL A C 1
ATOM 667 O O . VAL A 1 90 ? -2.520 -5.947 -7.173 1.00 97.38 90 VAL A O 1
ATOM 670 N N . VAL A 1 91 ? -1.695 -4.605 -8.772 1.00 97.25 91 VAL A N 1
ATOM 671 C CA . VAL A 1 91 ? -2.940 -3.823 -8.959 1.00 97.25 91 VAL A CA 1
ATOM 672 C C . VAL A 1 91 ? -4.145 -4.739 -9.204 1.00 97.25 91 VAL A C 1
ATOM 674 O O . VAL A 1 91 ? -5.200 -4.543 -8.613 1.00 97.25 91 VAL A O 1
ATOM 677 N N . ARG A 1 92 ? -3.979 -5.757 -10.060 1.00 96.12 92 ARG A N 1
ATOM 678 C CA . ARG A 1 92 ? -5.049 -6.713 -10.377 1.00 96.12 92 ARG A CA 1
ATOM 679 C C . ARG A 1 92 ? -5.363 -7.652 -9.222 1.00 96.12 92 ARG A C 1
ATOM 681 O O . ARG A 1 92 ? -6.528 -7.941 -9.012 1.00 96.12 92 ARG A O 1
ATOM 688 N N . VAL A 1 93 ? -4.344 -8.130 -8.511 1.00 95.75 93 VAL A N 1
ATOM 689 C CA . VAL A 1 93 ? -4.521 -9.033 -7.362 1.00 95.75 93 VAL A CA 1
ATOM 690 C C . VAL A 1 93 ? -5.249 -8.337 -6.213 1.00 95.75 93 VAL A C 1
ATOM 692 O O . VAL A 1 93 ? -6.085 -8.956 -5.573 1.00 95.75 93 VAL A O 1
ATOM 695 N N . LEU A 1 94 ? -4.970 -7.052 -5.986 1.00 96.88 94 LEU A N 1
ATOM 696 C CA . LEU A 1 94 ? -5.676 -6.239 -4.994 1.00 96.88 94 LEU A CA 1
ATOM 697 C C . LEU A 1 94 ? -7.037 -5.712 -5.486 1.00 96.88 94 LEU A C 1
ATOM 699 O O . LEU A 1 94 ? -7.713 -5.004 -4.747 1.00 96.88 94 LEU A O 1
ATOM 703 N N . GLU A 1 95 ? -7.409 -5.989 -6.741 1.00 96.62 95 GLU A N 1
ATOM 704 C CA . GLU A 1 95 ? -8.659 -5.532 -7.368 1.00 96.62 95 GLU A CA 1
ATOM 705 C C . GLU A 1 95 ? -8.913 -4.016 -7.223 1.00 96.62 95 GLU A C 1
ATOM 707 O O . GLU A 1 95 ? -10.044 -3.548 -7.050 1.00 96.62 95 GLU A O 1
ATOM 712 N N . ILE A 1 96 ? -7.839 -3.222 -7.309 1.00 96.50 96 ILE A N 1
ATOM 713 C CA . ILE A 1 96 ? -7.891 -1.759 -7.204 1.00 96.50 96 ILE A CA 1
ATOM 714 C C . ILE A 1 96 ? -7.821 -1.092 -8.578 1.00 96.50 96 ILE A C 1
ATOM 716 O O . ILE A 1 96 ? -7.152 -1.565 -9.496 1.00 96.50 96 ILE A O 1
ATOM 720 N N . GLU A 1 97 ? -8.473 0.063 -8.707 1.00 95.31 97 GLU A N 1
ATOM 721 C CA . GLU A 1 97 ? -8.511 0.846 -9.948 1.00 95.31 97 GLU A CA 1
ATOM 722 C C . GLU A 1 97 ? -8.139 2.324 -9.728 1.00 95.31 97 GLU A C 1
ATOM 724 O O . GLU A 1 97 ? -8.940 3.203 -10.066 1.00 95.31 97 GLU A O 1
ATOM 729 N N . PRO A 1 98 ? -6.952 2.613 -9.163 1.00 95.69 98 PRO A N 1
ATOM 730 C CA . PRO A 1 98 ? -6.605 3.960 -8.737 1.00 95.69 98 PRO A CA 1
ATOM 731 C C . PRO A 1 98 ? -6.423 4.930 -9.905 1.00 95.69 98 PRO A C 1
ATOM 733 O O . PRO A 1 98 ? -6.026 4.538 -11.008 1.00 95.69 98 PRO A O 1
ATOM 736 N N . ASP A 1 99 ? -6.621 6.219 -9.633 1.00 95.88 99 ASP A N 1
ATOM 737 C CA . ASP A 1 99 ? -6.369 7.288 -10.611 1.00 95.88 99 ASP A CA 1
ATOM 738 C C . ASP A 1 99 ? -4.884 7.434 -10.956 1.00 95.88 99 ASP A C 1
ATOM 740 O O . ASP A 1 99 ? -4.531 7.844 -12.067 1.00 95.88 99 ASP A O 1
ATOM 744 N N . TYR A 1 100 ? -4.007 7.091 -10.011 1.00 97.56 100 TYR A N 1
ATOM 745 C CA . TYR A 1 100 ? -2.563 7.174 -10.169 1.00 97.56 100 TYR A CA 1
ATOM 746 C C . TYR A 1 100 ? -1.862 5.923 -9.653 1.00 97.56 100 TYR A C 1
ATOM 748 O O . TYR A 1 100 ? -2.329 5.251 -8.739 1.00 97.56 100 TYR A O 1
ATOM 756 N N . VAL A 1 101 ? -0.689 5.640 -10.216 1.00 98.25 101 VAL A N 1
ATOM 757 C CA . VAL A 1 101 ? 0.254 4.642 -9.695 1.00 98.25 101 VAL A CA 1
ATOM 758 C C . VAL A 1 101 ? 1.658 5.226 -9.769 1.00 98.25 101 VAL A C 1
ATOM 760 O O . VAL A 1 101 ? 2.046 5.780 -10.802 1.00 98.25 101 VAL A O 1
ATOM 763 N N . VAL A 1 102 ? 2.430 5.082 -8.692 1.00 98.62 102 VAL A N 1
ATOM 764 C CA . VAL A 1 102 ? 3.833 5.505 -8.640 1.00 98.62 102 VAL A CA 1
ATOM 765 C C . VAL A 1 102 ? 4.741 4.285 -8.789 1.00 98.62 102 VAL A C 1
ATOM 767 O O . VAL A 1 102 ? 4.583 3.276 -8.105 1.00 98.62 102 VAL A O 1
ATOM 770 N N . CYS A 1 103 ? 5.693 4.367 -9.713 1.00 98.56 103 CYS A N 1
ATOM 771 C CA . CYS A 1 103 ? 6.645 3.311 -10.047 1.00 98.56 103 CYS A CA 1
ATOM 772 C C . CYS A 1 103 ? 8.076 3.861 -10.068 1.00 98.56 103 CYS A C 1
ATOM 774 O O . CYS A 1 103 ? 8.299 5.075 -10.144 1.00 98.56 103 CYS A O 1
ATOM 776 N N . SER A 1 104 ? 9.059 2.958 -10.065 1.00 97.94 104 SER A N 1
ATOM 777 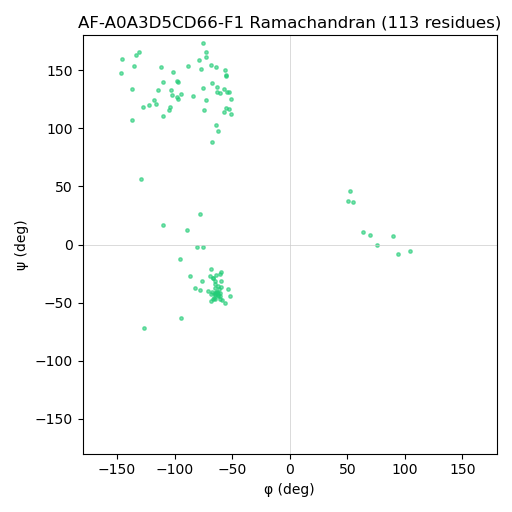C CA . SER A 1 104 ? 10.482 3.302 -10.181 1.00 97.94 104 SER A CA 1
ATOM 778 C C . SER A 1 104 ? 10.918 4.365 -9.164 1.00 97.94 104 SER A C 1
ATOM 780 O O . SER A 1 104 ? 11.576 5.346 -9.524 1.00 97.94 104 SER A O 1
ATOM 782 N N . ASN A 1 105 ? 10.502 4.191 -7.904 1.00 97.19 105 ASN A N 1
ATOM 783 C CA . ASN A 1 105 ? 10.801 5.092 -6.785 1.00 97.19 105 ASN A CA 1
ATOM 784 C C . ASN A 1 105 ? 10.389 6.548 -7.062 1.00 97.19 105 ASN A C 1
ATOM 786 O O . ASN A 1 105 ? 11.104 7.484 -6.712 1.00 97.19 105 ASN A O 1
ATOM 790 N N . GLY A 1 106 ? 9.263 6.752 -7.752 1.00 97.38 106 GLY A N 1
ATOM 791 C CA . GLY A 1 106 ? 8.764 8.093 -8.067 1.00 97.38 106 GLY A CA 1
ATOM 792 C C . GLY A 1 106 ? 9.192 8.646 -9.422 1.00 97.38 106 GLY A C 1
ATOM 793 O O . GLY A 1 106 ? 8.656 9.664 -9.846 1.00 97.38 106 GLY A O 1
ATOM 794 N N . THR A 1 107 ? 10.101 7.981 -10.141 1.00 98.19 107 THR A N 1
ATOM 795 C CA . THR A 1 107 ? 10.544 8.453 -11.468 1.00 98.19 107 THR A CA 1
ATOM 796 C C . THR A 1 107 ? 9.438 8.335 -12.518 1.00 98.19 107 THR A C 1
ATOM 798 O O . THR A 1 107 ? 9.412 9.088 -13.491 1.00 98.19 107 THR A O 1
ATOM 801 N N . VAL A 1 108 ? 8.515 7.387 -12.334 1.00 97.94 108 VAL A N 1
ATOM 802 C CA . VAL A 1 108 ? 7.399 7.149 -13.250 1.00 97.94 108 VAL A CA 1
ATOM 803 C C . VAL A 1 108 ? 6.090 7.280 -12.485 1.00 97.94 108 VAL A C 1
ATOM 805 O O . VAL A 1 108 ? 5.833 6.522 -11.553 1.00 97.94 108 VAL A O 1
ATOM 808 N N . ILE A 1 109 ? 5.242 8.214 -12.918 1.00 98.19 109 ILE A N 1
ATOM 809 C CA . ILE A 1 109 ? 3.876 8.381 -12.417 1.00 98.19 109 ILE A CA 1
ATOM 810 C C . ILE A 1 109 ? 2.925 8.108 -13.575 1.00 98.19 109 ILE A C 1
ATOM 812 O O . ILE A 1 109 ? 2.990 8.759 -14.619 1.00 98.19 109 ILE A O 1
ATOM 816 N N . LEU A 1 110 ? 2.056 7.123 -13.395 1.00 97.62 110 LEU A N 1
ATOM 817 C CA . LEU A 1 110 ? 1.022 6.759 -14.355 1.00 97.62 110 LEU A CA 1
ATOM 818 C C . LEU A 1 110 ? -0.289 7.402 -13.920 1.00 97.62 110 LEU A C 1
ATOM 820 O O . LEU A 1 110 ? -0.593 7.409 -12.730 1.00 97.62 110 LEU A O 1
ATOM 824 N N . LYS A 1 111 ? -1.063 7.901 -14.884 1.00 97.06 111 LYS A N 1
ATOM 825 C CA . LYS A 1 111 ? -2.426 8.390 -14.673 1.00 97.06 111 LYS A CA 1
ATOM 826 C C . LYS A 1 111 ? -3.401 7.488 -15.424 1.00 97.06 111 LYS A C 1
ATOM 828 O O . LYS A 1 111 ? -3.169 7.194 -16.600 1.00 97.06 111 LYS A O 1
ATOM 833 N N . LYS A 1 112 ? -4.483 7.074 -14.766 1.00 94.50 112 LYS A N 1
ATOM 834 C CA . LYS A 1 112 ? -5.605 6.381 -15.403 1.00 94.50 112 LYS A CA 1
ATOM 835 C C . LYS A 1 112 ? -6.218 7.297 -16.463 1.00 94.50 112 LYS A C 1
ATOM 837 O O . LYS A 1 112 ? -6.480 8.473 -16.214 1.00 94.50 112 LYS A O 1
ATOM 842 N N . ILE A 1 113 ? -6.405 6.767 -17.664 1.00 93.81 113 ILE A N 1
ATOM 843 C CA . ILE A 1 113 ? -7.130 7.458 -18.731 1.00 93.81 113 ILE A CA 1
ATOM 844 C C . ILE A 1 113 ? -8.574 6.972 -18.649 1.00 93.81 113 ILE A C 1
ATOM 846 O O . ILE A 1 113 ? -8.803 5.765 -18.578 1.00 93.81 113 ILE A O 1
ATOM 850 N N . GLU A 1 114 ? -9.526 7.902 -18.617 1.00 81.88 114 GLU A N 1
ATOM 851 C CA . GLU A 1 114 ? -10.949 7.568 -18.697 1.00 81.88 114 GLU A CA 1
ATOM 852 C C . GLU A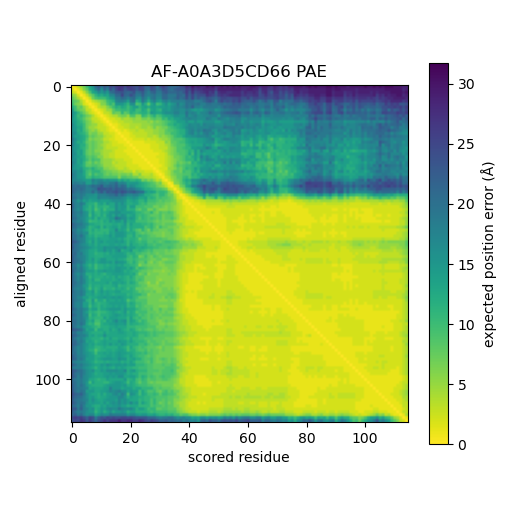 1 114 ? -11.243 6.918 -20.057 1.00 81.88 114 GLU A C 1
ATOM 854 O O . GLU A 1 114 ? -10.786 7.406 -21.096 1.00 81.88 114 GLU A O 1
ATOM 859 N N . GLY A 1 115 ? -11.948 5.786 -20.023 1.00 55.31 115 GLY A N 1
ATOM 860 C CA . GLY A 1 115 ? -12.430 5.061 -21.200 1.00 55.31 115 GLY A CA 1
ATOM 861 C C . GLY A 1 115 ? -13.905 5.316 -21.446 1.00 55.31 115 GLY A C 1
ATOM 862 O O . GLY A 1 115 ? -14.631 5.511 -20.447 1.00 55.31 115 GLY A O 1
#

Foldseek 3Di:
DPPPPDDDPPDDDDDDPVCVVVVVVVVVVCVVPVPDLDPAEEAEFEVEVTQADPVRHGDPCSLVVLVVSVVSVHAYEYAYLADPVVVVVVCVVSVHDHQWYHYNNNPDIDGDDDD

Radius of gyration: 17.07 Å; Cα contacts (8 Å, |Δi|>4): 117; chains: 1; bounding box: 30×28×51 Å

Solvent-accessible surface area (backbone atoms only — not comparable to full-atom values): 7118 Å² total; per-residue (Å²): 135,82,79,79,70,77,74,60,93,86,70,80,89,89,73,61,78,88,51,49,63,59,53,54,51,50,52,51,53,45,71,74,60,56,95,59,86,73,74,78,46,80,45,72,39,44,43,83,75,55,47,21,37,93,87,72,43,72,33,87,65,48,55,60,50,51,49,50,43,43,75,74,61,29,47,55,32,48,41,27,66,48,48,65,86,68,42,58,56,54,39,59,75,56,71,51,83,46,65,47,39,34,16,47,68,64,78,40,74,48,70,64,74,91,129

Sequence (115 aa):
MTDAAVPHAGEVEAVPEEDAAEIVEELAEETEHHPGSTPRLLIALDIDGTVLLEDETLSPGVVEAVEHARRAGHEVMLATGRSWASTRGVVRVLEIEPDYVVCSNGTVILKKIEG

Secondary structure (DSSP, 8-state):
-----PPPTT------GGGHHHHHHHHHHHHHH-SS-PPPPEEEE-TBTTTB-TTSPBPTTHHHHHHHHHHTT-EEEEB-SS-HHHHHHHHHHTT---SEEEEGGGTEEEEPPP-

pLDDT: mean 87.25, std 14.9, range [37.97, 98.62]